Protein AF-A0A928VB49-F1 (afdb_monomer_lite)

Secondary structure (DSSP, 8-state):
------------S-HHHHHHHHHTT--HHHHHHHTTS-HHHHHHHHHH-PPP--HHHHHHHHHHHT--HHHHHHHTT--PPPHHHHHHHHHHHHS---

Foldseek 3Di:
DDDPDPPPPPVQELVLLVVLCVLLVHDLCRLCVQLVHHSVVSCCRGHRLDADPDPSSLVSSCVSSVHDSVSSCVSSPNDDDDPVRVVVVVVVVVDPDD

Structure (mmCIF, N/CA/C/O backbone):
data_AF-A0A928VB49-F1
#
_entry.id   AF-A0A928VB49-F1
#
loop_
_atom_site.group_PDB
_atom_site.id
_atom_site.type_symbol
_atom_site.label_atom_id
_atom_site.label_alt_id
_atom_site.label_comp_id
_atom_site.label_asym_id
_atom_site.label_entity_id
_atom_site.label_seq_id
_atom_site.pdbx_PDB_ins_code
_atom_site.Cartn_x
_atom_site.Cartn_y
_atom_site.Cartn_z
_atom_site.occupancy
_atom_site.B_iso_or_equiv
_atom_site.auth_seq_id
_atom_site.auth_comp_id
_atom_site.auth_asym_id
_atom_site.auth_atom_id
_atom_site.pdbx_PDB_model_num
ATOM 1 N N . MET A 1 1 ? 16.534 34.952 9.242 1.00 36.59 1 MET A N 1
ATOM 2 C CA . MET A 1 1 ? 15.329 34.420 8.575 1.00 36.59 1 MET A CA 1
ATOM 3 C C . MET A 1 1 ? 15.565 32.950 8.307 1.00 36.59 1 MET A C 1
ATOM 5 O O . MET A 1 1 ? 16.643 32.587 7.857 1.00 36.59 1 MET A O 1
ATOM 9 N N . SER A 1 2 ? 14.632 32.136 8.779 1.00 39.12 2 SER A N 1
ATOM 10 C CA . SER A 1 2 ? 14.822 30.737 9.142 1.00 39.12 2 SER A CA 1
ATOM 11 C C . SER A 1 2 ? 15.099 29.799 7.969 1.00 39.12 2 SER A C 1
ATOM 13 O O . SER A 1 2 ? 14.371 29.799 6.987 1.00 39.12 2 SER A O 1
ATOM 15 N N . GLY A 1 3 ? 16.100 28.940 8.177 1.00 36.16 3 GLY A N 1
ATOM 16 C CA . GLY A 1 3 ? 15.957 27.490 8.036 1.00 36.16 3 GLY A CA 1
ATOM 17 C C . GLY A 1 3 ? 15.809 26.938 6.626 1.00 36.16 3 GLY A C 1
ATOM 18 O O . GLY A 1 3 ? 14.716 26.565 6.217 1.00 36.16 3 GLY A O 1
ATOM 19 N N . ASN A 1 4 ? 16.941 26.748 5.952 1.00 46.50 4 ASN A N 1
ATOM 20 C CA . ASN A 1 4 ? 17.072 25.792 4.860 1.00 46.50 4 ASN A CA 1
ATOM 21 C C . ASN A 1 4 ? 16.953 24.367 5.450 1.00 46.50 4 ASN A C 1
ATOM 23 O O . ASN A 1 4 ? 17.943 23.782 5.893 1.00 46.50 4 ASN A O 1
ATOM 27 N N . MET A 1 5 ? 15.726 23.847 5.569 1.00 39.06 5 MET A N 1
ATOM 28 C CA . MET A 1 5 ? 15.460 22.486 6.046 1.00 39.06 5 MET A CA 1
ATOM 29 C C . MET A 1 5 ? 15.746 21.494 4.921 1.00 39.06 5 MET A C 1
ATOM 31 O O . MET A 1 5 ? 14.878 21.106 4.148 1.00 39.06 5 MET A O 1
ATOM 35 N N . AS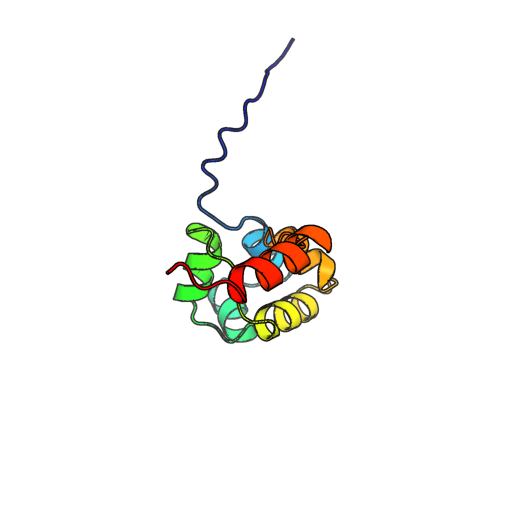N A 1 6 ? 17.012 21.096 4.850 1.00 41.16 6 ASN A N 1
ATOM 36 C CA . ASN A 1 6 ? 17.467 19.938 4.105 1.00 41.16 6 ASN A CA 1
ATOM 37 C C . ASN A 1 6 ? 16.838 18.693 4.762 1.00 41.16 6 ASN A C 1
ATOM 39 O O . ASN A 1 6 ? 17.318 18.225 5.799 1.00 41.16 6 ASN A O 1
ATOM 43 N N . SER A 1 7 ? 15.708 18.208 4.238 1.00 39.56 7 SER A N 1
ATOM 44 C CA . SER A 1 7 ? 15.035 17.014 4.752 1.00 39.56 7 SER A CA 1
ATOM 45 C C . SER A 1 7 ? 15.850 15.780 4.374 1.00 39.56 7 SER A C 1
ATOM 47 O O . SER A 1 7 ? 15.666 15.144 3.339 1.00 39.56 7 SER A O 1
ATOM 49 N N . ASN A 1 8 ? 16.793 15.475 5.261 1.00 37.66 8 ASN A N 1
ATOM 50 C CA . ASN A 1 8 ? 17.565 14.249 5.348 1.00 37.66 8 ASN A CA 1
ATOM 51 C C . ASN A 1 8 ? 16.608 13.037 5.330 1.00 37.66 8 ASN A C 1
ATOM 53 O O . ASN A 1 8 ? 16.153 12.564 6.370 1.00 37.66 8 ASN A O 1
ATOM 57 N N . THR A 1 9 ? 16.232 12.571 4.138 1.00 36.97 9 THR A N 1
ATOM 58 C CA . THR A 1 9 ? 15.197 11.551 3.912 1.00 36.97 9 THR A CA 1
ATOM 59 C C . THR A 1 9 ? 15.805 10.163 4.058 1.00 36.97 9 THR A C 1
ATOM 61 O O . THR A 1 9 ? 15.813 9.338 3.154 1.00 36.97 9 THR A O 1
ATOM 64 N N . SER A 1 10 ? 16.270 9.862 5.268 1.00 39.84 10 SER A N 1
ATOM 65 C CA . SER A 1 10 ? 16.370 8.476 5.734 1.00 39.84 10 SER A CA 1
ATOM 66 C C . SER A 1 10 ? 14.974 7.974 6.120 1.00 39.84 10 SER A C 1
ATOM 68 O O . SER A 1 10 ? 14.763 7.510 7.239 1.00 39.84 10 SER A O 1
ATOM 70 N N . ASN A 1 11 ? 13.994 8.115 5.222 1.00 48.28 11 ASN A N 1
ATOM 71 C CA . ASN A 1 11 ? 12.636 7.642 5.453 1.00 48.28 11 ASN A CA 1
ATOM 72 C C . ASN A 1 11 ? 12.628 6.149 5.135 1.00 48.28 11 ASN A C 1
ATOM 74 O O . ASN A 1 11 ? 12.361 5.724 4.017 1.00 48.28 11 ASN A O 1
ATOM 78 N N . ARG A 1 12 ? 13.061 5.339 6.104 1.00 53.88 12 ARG A N 1
ATOM 79 C CA . ARG A 1 12 ? 13.196 3.889 5.921 1.00 53.88 12 ARG A CA 1
ATOM 80 C C . ARG A 1 12 ? 11.848 3.192 5.709 1.00 53.88 12 ARG A C 1
ATOM 82 O O . ARG A 1 12 ? 11.861 2.011 5.422 1.00 53.88 12 ARG A O 1
ATOM 89 N N . GLY A 1 13 ? 10.719 3.895 5.811 1.00 59.47 13 GLY A N 1
ATOM 90 C CA . GLY A 1 13 ? 9.368 3.349 5.788 1.00 59.47 13 GLY A CA 1
ATOM 91 C C . GLY A 1 13 ? 8.418 4.027 4.799 1.00 59.47 13 GLY A C 1
ATOM 92 O O . GLY A 1 13 ? 8.662 5.144 4.351 1.00 59.47 13 GLY A O 1
ATOM 93 N N . ASN A 1 14 ? 7.316 3.353 4.463 1.00 76.75 14 ASN A N 1
ATOM 94 C CA . ASN A 1 14 ? 6.261 3.904 3.614 1.00 76.75 14 ASN A CA 1
ATOM 95 C C . ASN A 1 14 ? 5.255 4.708 4.461 1.00 76.75 14 ASN A C 1
ATOM 97 O O . ASN A 1 14 ? 4.254 4.169 4.942 1.00 76.75 14 ASN A O 1
ATOM 101 N N . GLU A 1 15 ? 5.532 5.999 4.669 1.00 81.69 15 GLU A N 1
ATOM 102 C CA . GLU A 1 15 ? 4.653 6.901 5.434 1.00 81.69 15 GLU A CA 1
ATOM 103 C C . GLU A 1 15 ? 3.235 6.987 4.852 1.00 81.69 15 GLU A C 1
ATOM 105 O O . GLU A 1 15 ? 2.273 7.121 5.610 1.00 81.69 15 GLU A O 1
ATOM 110 N N . GLY A 1 16 ? 3.077 6.817 3.534 1.00 85.69 16 GLY A N 1
ATOM 111 C CA . GLY A 1 16 ? 1.765 6.783 2.891 1.00 85.69 16 GLY A CA 1
ATOM 112 C C . GLY A 1 16 ? 0.908 5.602 3.343 1.00 85.69 16 GLY A C 1
ATOM 113 O O . GLY A 1 16 ? -0.273 5.780 3.628 1.00 85.69 16 GLY A O 1
ATOM 114 N N . LEU A 1 17 ? 1.491 4.409 3.508 1.00 87.88 17 LEU A N 1
ATOM 115 C CA . LEU A 1 17 ? 0.766 3.250 4.052 1.00 87.88 17 LEU A CA 1
ATOM 116 C C . LEU A 1 17 ? 0.338 3.451 5.504 1.00 87.88 17 LEU A C 1
ATOM 118 O O . LEU A 1 17 ? -0.758 3.038 5.891 1.00 87.88 17 LEU A O 1
ATOM 122 N N . LYS A 1 18 ? 1.188 4.103 6.303 1.00 89.75 18 LYS A N 1
ATOM 123 C CA . LYS A 1 18 ? 0.852 4.445 7.684 1.00 89.75 18 LYS A CA 1
ATOM 124 C C . LYS A 1 18 ? -0.344 5.402 7.729 1.00 89.75 18 LYS A C 1
ATOM 126 O O . LYS A 1 18 ? -1.287 5.134 8.472 1.00 89.75 18 LYS A O 1
ATOM 131 N N . ALA A 1 19 ? -0.322 6.456 6.911 1.00 89.12 19 ALA A N 1
ATOM 132 C CA . ALA A 1 19 ? -1.408 7.429 6.812 1.00 89.12 19 ALA A CA 1
ATOM 133 C C . ALA A 1 19 ? -2.724 6.771 6.368 1.00 89.12 19 ALA A C 1
ATOM 135 O O . ALA A 1 19 ? -3.734 6.914 7.049 1.00 89.12 19 ALA A O 1
ATOM 136 N N . LEU A 1 20 ? -2.693 5.954 5.308 1.00 90.81 20 LEU A N 1
ATOM 137 C CA . LEU A 1 20 ? -3.855 5.201 4.813 1.00 90.81 20 LEU A CA 1
ATOM 138 C C . LEU A 1 20 ? -4.519 4.363 5.912 1.00 90.81 20 LEU A C 1
ATOM 140 O O . LEU A 1 20 ? -5.738 4.364 6.067 1.00 90.81 20 LEU A O 1
ATOM 144 N N . ARG A 1 21 ? -3.711 3.655 6.704 1.00 92.56 21 ARG A N 1
ATOM 145 C CA . ARG A 1 21 ? -4.210 2.838 7.811 1.00 92.56 21 ARG A CA 1
ATOM 146 C C . ARG A 1 21 ? -4.834 3.686 8.924 1.00 92.56 21 ARG A C 1
ATOM 148 O O . ARG A 1 21 ? -5.857 3.291 9.483 1.00 92.56 21 ARG A O 1
ATOM 155 N N . GLU A 1 22 ? -4.194 4.793 9.289 1.00 91.62 22 GLU A N 1
ATOM 156 C CA . GLU A 1 22 ? -4.654 5.681 10.364 1.00 91.62 22 GLU A CA 1
ATOM 157 C C . GLU A 1 22 ? -5.939 6.420 9.980 1.00 91.62 22 GLU A C 1
ATOM 159 O O . GLU A 1 22 ? -6.857 6.483 10.794 1.00 91.62 22 GLU A O 1
ATOM 164 N N . GLU A 1 23 ? -6.061 6.864 8.728 1.00 89.12 23 GLU A N 1
ATOM 165 C CA . GLU A 1 23 ? -7.291 7.442 8.173 1.00 89.12 23 GLU A CA 1
ATOM 166 C C . GLU A 1 23 ? -8.454 6.441 8.162 1.00 89.12 23 GLU A C 1
ATOM 168 O O . GLU A 1 23 ? -9.591 6.812 8.445 1.00 89.12 23 GLU A O 1
ATOM 173 N N . ALA A 1 24 ? -8.175 5.158 7.910 1.00 90.00 24 ALA A N 1
ATOM 174 C CA . ALA A 1 24 ? -9.170 4.090 8.013 1.00 90.00 24 ALA A CA 1
ATOM 175 C C . ALA A 1 2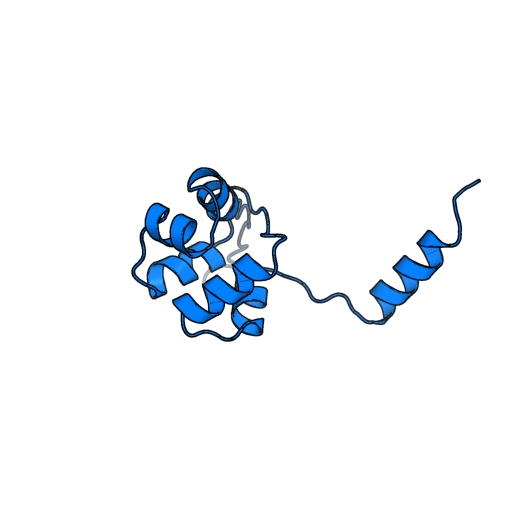4 ? -9.518 3.706 9.468 1.00 90.00 24 ALA A C 1
ATOM 177 O O . ALA A 1 24 ? -10.375 2.849 9.688 1.00 90.00 24 ALA A O 1
ATOM 178 N N . GLY A 1 25 ? -8.846 4.282 10.473 1.00 94.50 25 GLY A N 1
ATOM 179 C CA . GLY A 1 25 ? -9.057 3.951 11.885 1.00 94.50 25 GLY A CA 1
ATOM 180 C C . GLY A 1 25 ? -8.626 2.528 12.260 1.00 94.50 25 GLY A C 1
ATOM 181 O O . GLY A 1 25 ? -9.116 1.969 13.241 1.00 94.50 25 GLY A O 1
ATOM 182 N N . LEU A 1 26 ? -7.725 1.917 11.482 1.00 93.62 26 LEU A N 1
ATOM 183 C CA . LEU A 1 26 ? -7.317 0.524 11.653 1.00 93.62 26 LEU A CA 1
ATOM 184 C C . LEU A 1 26 ? -5.976 0.408 12.387 1.00 93.62 26 LEU A C 1
ATOM 186 O O . LEU A 1 26 ? -5.035 1.185 12.201 1.00 93.62 26 LEU A O 1
ATOM 190 N N . ASN A 1 27 ? -5.831 -0.640 13.194 1.00 93.00 27 ASN A N 1
ATOM 191 C CA . ASN A 1 27 ? -4.518 -1.057 13.675 1.00 93.00 27 ASN A CA 1
ATOM 192 C C . ASN A 1 27 ? -3.786 -1.909 12.616 1.00 93.00 27 ASN A C 1
ATOM 194 O O . ASN A 1 27 ? -4.376 -2.380 11.641 1.00 93.00 27 ASN A O 1
ATOM 198 N N . LYS A 1 28 ? -2.478 -2.128 12.804 1.00 91.44 28 LYS A N 1
ATOM 199 C CA . LYS A 1 28 ? -1.635 -2.854 11.832 1.00 91.44 28 LYS A CA 1
ATOM 200 C C . LYS A 1 28 ? -2.142 -4.271 11.540 1.00 91.44 28 LYS A C 1
ATOM 202 O O . LYS A 1 28 ? -2.067 -4.727 10.405 1.00 91.44 28 LYS A O 1
ATOM 207 N N . SER A 1 29 ? -2.669 -4.964 12.550 1.00 93.50 29 SER A N 1
ATOM 208 C CA . SER A 1 29 ? -3.183 -6.331 12.407 1.00 93.50 29 SER A CA 1
ATOM 209 C C . SER A 1 29 ? -4.480 -6.370 11.597 1.00 93.50 29 SER A C 1
ATOM 211 O O . SER A 1 29 ? -4.614 -7.197 10.696 1.00 93.50 29 SER A O 1
ATOM 213 N N . GLN A 1 30 ? -5.405 -5.447 11.870 1.00 94.44 30 GLN A N 1
ATOM 214 C CA . GLN A 1 30 ? -6.658 -5.315 11.126 1.00 94.44 30 GLN A CA 1
ATOM 215 C C . GLN A 1 30 ? -6.391 -4.996 9.657 1.00 94.44 30 GLN A C 1
ATOM 217 O O . GLN A 1 30 ? -6.942 -5.657 8.780 1.00 94.44 30 GLN A O 1
ATOM 222 N N . MET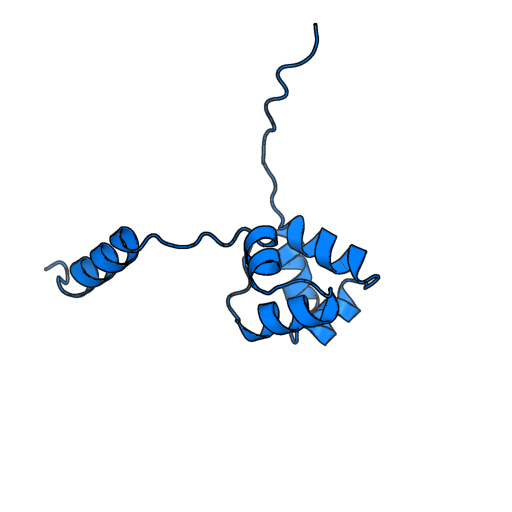 A 1 31 ? -5.499 -4.040 9.397 1.00 93.25 31 MET A N 1
ATOM 223 C CA . MET A 1 31 ? -5.145 -3.642 8.040 1.00 93.25 31 MET A CA 1
ATOM 224 C C . MET A 1 31 ? -4.464 -4.777 7.269 1.00 93.25 31 MET A C 1
ATOM 226 O O . MET A 1 31 ? -4.852 -5.076 6.141 1.00 93.25 31 MET A O 1
ATOM 230 N N . ALA A 1 32 ? -3.514 -5.482 7.892 1.00 93.56 32 ALA A N 1
ATOM 231 C CA . ALA A 1 32 ? -2.871 -6.652 7.295 1.00 93.56 32 ALA A CA 1
ATOM 232 C C . ALA A 1 32 ? -3.889 -7.749 6.938 1.00 93.56 32 ALA A C 1
ATOM 234 O O . ALA A 1 32 ? -3.901 -8.249 5.815 1.00 93.56 32 ALA A O 1
ATOM 235 N N . LYS A 1 33 ? -4.807 -8.066 7.863 1.00 94.81 33 LYS A N 1
ATOM 236 C CA . LYS A 1 33 ? -5.876 -9.045 7.628 1.00 94.81 33 LYS A CA 1
ATOM 237 C C . LYS A 1 33 ? -6.785 -8.626 6.471 1.00 94.81 33 LYS A C 1
ATOM 239 O O . LYS A 1 33 ? -7.117 -9.455 5.630 1.00 94.81 33 LYS A O 1
ATOM 244 N N . ALA A 1 34 ? -7.179 -7.355 6.421 1.00 93.00 34 ALA A N 1
ATOM 245 C CA . ALA A 1 34 ? -8.083 -6.840 5.397 1.00 93.00 34 ALA A CA 1
ATOM 246 C C . ALA A 1 34 ? -7.436 -6.805 4.000 1.00 93.00 34 ALA A C 1
ATOM 248 O O . ALA A 1 34 ? -8.103 -7.080 3.002 1.00 93.00 34 ALA A O 1
ATOM 249 N N . THR A 1 35 ? -6.127 -6.546 3.943 1.00 92.12 35 THR A N 1
ATOM 250 C CA . THR A 1 35 ? -5.316 -6.532 2.713 1.00 92.12 35 THR A CA 1
ATOM 251 C C . THR A 1 35 ? -4.748 -7.901 2.322 1.00 92.12 35 THR A C 1
ATOM 253 O O . THR A 1 35 ? -4.064 -8.007 1.310 1.00 92.12 35 THR A O 1
ATOM 256 N N . GLY A 1 36 ? -5.047 -8.959 3.086 1.00 91.25 36 GLY A N 1
ATOM 257 C CA . GLY A 1 36 ? -4.663 -10.334 2.751 1.00 91.25 36 GLY A CA 1
ATOM 258 C C . GLY A 1 36 ? -3.184 -10.664 2.976 1.00 91.25 36 GLY A C 1
ATOM 259 O O . GLY A 1 36 ? -2.698 -11.658 2.440 1.00 91.25 36 GLY A O 1
ATOM 260 N N . ILE A 1 37 ? -2.459 -9.868 3.769 1.00 91.69 37 ILE A N 1
ATOM 261 C CA . ILE A 1 37 ? -1.037 -10.090 4.067 1.00 91.69 37 ILE A CA 1
ATOM 262 C C . ILE A 1 37 ? -0.802 -10.369 5.554 1.00 91.69 37 ILE A C 1
ATOM 264 O O . ILE A 1 37 ? -1.641 -10.112 6.416 1.00 91.69 37 ILE A O 1
ATOM 268 N N . SER A 1 38 ? 0.380 -10.890 5.891 1.00 92.06 38 SER A N 1
ATOM 269 C CA . SER A 1 38 ? 0.755 -11.062 7.298 1.00 92.06 38 SER A CA 1
ATOM 270 C C . SER A 1 38 ? 1.037 -9.713 7.972 1.00 92.06 38 SER A C 1
ATOM 272 O O . SER A 1 38 ? 1.557 -8.787 7.349 1.00 92.06 38 SER A O 1
ATOM 274 N N . ALA A 1 39 ? 0.783 -9.616 9.281 1.00 90.44 39 ALA A N 1
ATOM 275 C CA . ALA A 1 39 ? 1.124 -8.423 10.067 1.00 90.44 39 ALA A CA 1
ATOM 276 C C . ALA A 1 39 ? 2.623 -8.075 9.991 1.00 90.44 39 ALA A C 1
ATOM 278 O O . ALA A 1 39 ? 2.991 -6.902 9.973 1.00 90.44 39 ALA A O 1
ATOM 279 N N . ARG A 1 40 ? 3.488 -9.095 9.875 1.00 90.56 40 ARG A N 1
ATOM 280 C CA . ARG A 1 40 ? 4.927 -8.915 9.648 1.00 90.56 40 ARG A CA 1
ATOM 281 C C . ARG A 1 40 ? 5.202 -8.239 8.305 1.00 90.56 40 ARG A C 1
ATOM 283 O O . ARG A 1 40 ? 6.015 -7.328 8.255 1.00 90.56 40 ARG A O 1
ATOM 290 N N . MET A 1 41 ? 4.528 -8.663 7.235 1.00 88.81 41 MET A N 1
ATOM 291 C CA . MET A 1 41 ? 4.676 -8.055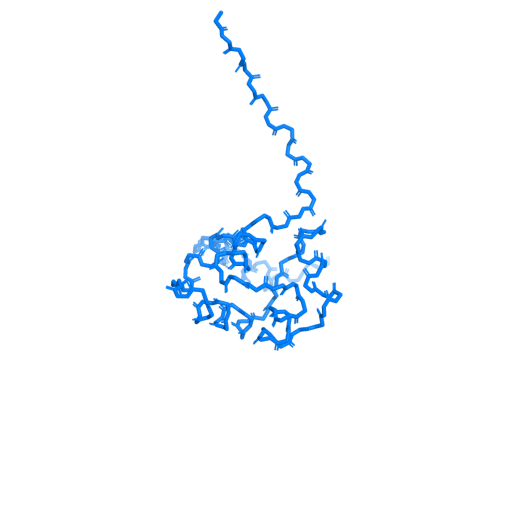 5.909 1.00 88.81 41 MET A CA 1
ATOM 292 C C . MET A 1 41 ? 4.195 -6.600 5.908 1.00 88.81 41 MET A C 1
ATOM 294 O O . MET A 1 41 ? 4.904 -5.731 5.412 1.00 88.81 41 MET A O 1
ATOM 298 N N . TRP A 1 42 ? 3.061 -6.315 6.558 1.00 90.00 42 TRP A N 1
ATOM 299 C CA . TRP A 1 42 ? 2.581 -4.941 6.746 1.00 90.00 42 TRP A CA 1
ATOM 300 C C . TRP A 1 42 ? 3.616 -4.066 7.466 1.00 90.00 42 TRP A C 1
ATOM 302 O O . TRP A 1 42 ? 3.942 -2.972 7.013 1.00 90.00 42 TRP A O 1
ATOM 312 N N . GLN A 1 43 ? 4.192 -4.572 8.562 1.00 87.62 43 GLN A N 1
ATOM 313 C CA . GLN A 1 43 ? 5.243 -3.871 9.298 1.00 87.62 43 GLN A CA 1
ATOM 314 C C . GLN A 1 43 ? 6.481 -3.605 8.430 1.00 87.62 43 GLN A C 1
ATOM 316 O O . GLN A 1 43 ? 7.070 -2.534 8.545 1.00 87.62 43 GLN A O 1
ATOM 321 N N . ARG A 1 44 ? 6.865 -4.541 7.551 1.00 87.38 44 ARG A N 1
ATOM 322 C CA . ARG A 1 44 ? 7.958 -4.327 6.591 1.00 87.38 44 ARG A CA 1
ATOM 323 C C . ARG A 1 44 ? 7.640 -3.224 5.596 1.00 87.38 44 ARG A C 1
ATOM 325 O O . ARG A 1 44 ? 8.500 -2.398 5.327 1.00 87.38 44 ARG A O 1
ATOM 332 N N . TYR A 1 45 ? 6.421 -3.173 5.076 1.00 87.81 45 TYR A N 1
ATOM 333 C CA . TYR A 1 45 ? 6.035 -2.101 4.162 1.00 87.81 45 TYR A CA 1
ATOM 334 C C . TYR A 1 45 ? 6.077 -0.731 4.849 1.00 87.81 45 TYR A C 1
ATOM 336 O O . TYR A 1 45 ? 6.692 0.199 4.333 1.00 87.81 45 TYR A O 1
ATOM 344 N N . GLU A 1 46 ? 5.519 -0.618 6.056 1.00 85.06 46 GLU A N 1
ATOM 345 C CA . GLU A 1 46 ? 5.549 0.638 6.815 1.00 85.06 46 GLU A CA 1
ATOM 346 C C . GLU A 1 46 ? 6.955 1.055 7.270 1.00 85.06 46 GLU A C 1
ATOM 348 O O . GLU A 1 46 ? 7.178 2.251 7.392 1.00 85.06 46 GLU A O 1
ATOM 353 N N . ASN A 1 47 ? 7.885 0.126 7.536 1.00 81.62 47 ASN A N 1
ATOM 354 C CA . ASN A 1 47 ? 9.155 0.433 8.221 1.00 81.62 47 ASN A CA 1
ATOM 355 C C . ASN A 1 47 ? 10.434 0.200 7.404 1.00 81.62 47 ASN A C 1
ATOM 357 O O . ASN A 1 47 ? 11.484 0.693 7.813 1.00 81.62 47 ASN A O 1
ATOM 361 N N . GLU A 1 48 ? 10.376 -0.611 6.345 1.00 78.69 48 GLU A N 1
ATOM 362 C CA . GLU A 1 48 ? 11.533 -1.015 5.524 1.00 78.69 48 GLU A CA 1
ATOM 363 C C . GLU A 1 48 ? 11.432 -0.495 4.074 1.00 78.69 48 GLU A C 1
ATOM 365 O O . GLU A 1 48 ? 12.303 -0.782 3.255 1.00 78.69 48 GLU A O 1
ATOM 370 N N . GLY A 1 49 ? 10.371 0.254 3.737 1.00 68.69 49 GLY A N 1
ATOM 371 C CA . GLY A 1 49 ? 10.237 0.954 2.453 1.00 68.69 49 GLY A CA 1
ATOM 372 C C . GLY A 1 49 ? 9.983 0.021 1.268 1.00 68.69 49 GLY A C 1
ATOM 373 O O . GLY A 1 49 ? 10.078 0.428 0.112 1.00 68.69 49 GLY A O 1
ATOM 374 N N . ARG A 1 50 ? 9.661 -1.247 1.540 1.00 73.94 50 ARG A N 1
ATOM 375 C CA . ARG A 1 50 ? 9.333 -2.235 0.513 1.00 73.94 50 ARG A CA 1
ATOM 376 C C . ARG A 1 50 ? 7.930 -1.958 -0.024 1.00 73.94 50 ARG A C 1
ATOM 378 O O . ARG A 1 50 ? 6.999 -1.783 0.762 1.00 73.94 50 ARG A O 1
ATOM 385 N N . MET A 1 51 ? 7.775 -1.943 -1.345 1.00 75.62 51 MET A N 1
ATOM 386 C CA . MET A 1 51 ? 6.462 -1.761 -1.957 1.00 75.62 51 MET A CA 1
ATOM 387 C C . MET A 1 51 ? 5.678 -3.083 -2.016 1.00 75.62 51 MET A C 1
ATOM 389 O O . MET A 1 51 ? 6.274 -4.150 -2.195 1.00 75.62 51 MET A O 1
ATOM 393 N N . PRO A 1 52 ? 4.346 -3.035 -1.868 1.00 81.06 52 PRO A N 1
ATOM 394 C CA . PRO A 1 52 ? 3.477 -4.141 -2.240 1.00 81.06 52 PRO A CA 1
ATOM 395 C C . PRO A 1 52 ? 3.548 -4.395 -3.748 1.00 81.06 52 PRO A C 1
ATOM 397 O O . PRO A 1 52 ? 3.397 -3.472 -4.540 1.00 81.06 52 PRO A O 1
ATOM 400 N N . GLU A 1 53 ? 3.732 -5.654 -4.143 1.00 80.44 53 GLU A N 1
ATOM 401 C CA . GLU A 1 53 ? 3.757 -6.070 -5.558 1.00 80.44 53 GLU A CA 1
ATOM 402 C C . GLU A 1 53 ? 2.376 -6.536 -6.055 1.00 80.44 53 GLU A C 1
ATOM 404 O O . GLU A 1 53 ? 2.149 -6.690 -7.251 1.00 80.44 53 GLU A O 1
ATOM 409 N N . SER A 1 54 ? 1.433 -6.774 -5.139 1.00 88.31 54 SER A N 1
ATOM 410 C CA . SER A 1 54 ? 0.113 -7.314 -5.468 1.00 88.31 54 SER A CA 1
ATOM 411 C C . SER A 1 54 ? -0.891 -6.208 -5.788 1.00 88.31 54 SER A C 1
ATOM 413 O O . SER A 1 54 ? -1.163 -5.346 -4.951 1.00 88.31 54 SER A O 1
ATOM 415 N N . ILE A 1 55 ? -1.531 -6.292 -6.956 1.00 89.44 55 ILE A N 1
ATOM 416 C CA . ILE A 1 55 ? -2.661 -5.422 -7.306 1.00 89.44 55 ILE A CA 1
ATOM 417 C C . ILE A 1 55 ? -3.848 -5.606 -6.347 1.00 89.44 55 ILE A C 1
ATOM 419 O O . ILE A 1 55 ? -4.516 -4.634 -6.007 1.00 89.44 55 ILE A O 1
ATOM 423 N N . ASP A 1 56 ? -4.072 -6.821 -5.833 1.00 93.00 56 ASP A N 1
ATOM 424 C CA . ASP A 1 56 ? -5.149 -7.107 -4.873 1.00 93.00 56 ASP A CA 1
ATOM 425 C C . ASP A 1 56 ? -4.962 -6.315 -3.567 1.00 93.00 56 ASP A C 1
ATOM 427 O O . ASP A 1 56 ? -5.920 -5.768 -3.022 1.00 93.00 56 ASP A O 1
ATOM 431 N N . PHE A 1 57 ? -3.712 -6.148 -3.115 1.00 92.69 57 PHE A N 1
ATOM 432 C CA . PHE A 1 57 ? -3.393 -5.294 -1.967 1.00 92.69 57 PHE A CA 1
ATOM 433 C C . PHE A 1 57 ? -3.820 -3.840 -2.213 1.00 92.69 57 PHE A C 1
ATOM 435 O O . PHE A 1 57 ? -4.439 -3.216 -1.345 1.00 92.69 57 PHE A O 1
ATOM 442 N N . VAL A 1 58 ? -3.494 -3.299 -3.391 1.00 93.19 58 VAL A N 1
ATOM 443 C CA . VAL A 1 58 ? -3.801 -1.909 -3.760 1.00 93.19 58 VAL A CA 1
ATOM 444 C C . VAL A 1 58 ? -5.312 -1.704 -3.833 1.00 93.19 58 VAL A C 1
ATOM 446 O O . VAL A 1 58 ? -5.830 -0.764 -3.232 1.00 93.19 58 VAL A O 1
ATOM 449 N N . LEU A 1 59 ? -6.031 -2.618 -4.491 1.00 95.44 59 LEU A N 1
ATOM 450 C CA . LEU A 1 59 ? -7.488 -2.559 -4.625 1.00 95.44 59 LEU A CA 1
ATOM 451 C C . LEU A 1 59 ? -8.194 -2.622 -3.266 1.00 95.44 59 LEU A C 1
ATOM 453 O O . LEU A 1 59 ? -9.068 -1.803 -2.983 1.00 95.44 59 LEU A O 1
ATOM 457 N N . ARG A 1 60 ? -7.789 -3.546 -2.388 1.00 95.06 60 ARG A N 1
ATOM 458 C CA . ARG A 1 60 ? -8.346 -3.649 -1.029 1.00 95.06 60 ARG A CA 1
ATOM 459 C C . ARG A 1 60 ? -8.084 -2.389 -0.216 1.00 95.06 60 ARG A C 1
ATOM 461 O O . ARG A 1 60 ? -8.981 -1.911 0.470 1.00 95.06 60 ARG A O 1
ATOM 468 N N . THR A 1 61 ? -6.877 -1.836 -0.312 1.00 93.44 61 THR A N 1
ATOM 469 C CA . THR A 1 61 ? -6.504 -0.598 0.383 1.00 93.44 61 THR A CA 1
ATOM 470 C C . THR A 1 61 ? -7.345 0.583 -0.100 1.00 93.44 61 THR A C 1
ATOM 472 O O . THR A 1 61 ? -7.851 1.339 0.726 1.00 93.44 61 THR A O 1
ATOM 475 N N . ALA A 1 62 ? -7.561 0.711 -1.411 1.00 95.00 62 ALA A N 1
ATOM 476 C CA . ALA A 1 62 ? -8.419 1.741 -1.995 1.00 95.00 62 ALA A CA 1
ATOM 477 C C . ALA A 1 62 ? -9.853 1.658 -1.445 1.00 95.00 62 ALA A C 1
ATOM 479 O O . ALA A 1 62 ? -10.370 2.637 -0.912 1.00 95.00 62 ALA A O 1
ATOM 480 N N . VAL A 1 63 ? -10.452 0.462 -1.458 1.00 95.31 63 VAL A N 1
ATOM 481 C CA . VAL A 1 63 ? -11.806 0.236 -0.923 1.00 95.31 63 VAL A CA 1
ATOM 482 C C . VAL A 1 63 ? -11.890 0.540 0.577 1.00 95.31 63 VAL A C 1
ATOM 484 O O . VAL A 1 63 ? -12.821 1.213 1.008 1.00 95.31 63 VAL A O 1
ATOM 487 N N . LEU A 1 64 ? -10.921 0.083 1.377 1.00 94.06 64 LEU A N 1
ATOM 488 C CA . LEU A 1 64 ? -10.910 0.290 2.834 1.00 94.06 64 LEU A CA 1
ATOM 489 C C . LEU A 1 64 ? -10.759 1.759 3.235 1.00 94.06 64 LEU A C 1
ATOM 491 O O . LEU A 1 64 ? -11.270 2.163 4.275 1.00 94.06 6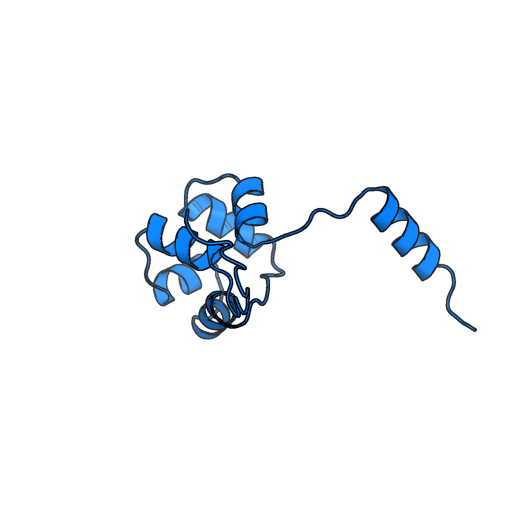4 LEU A O 1
ATOM 495 N N . THR A 1 65 ? -10.033 2.537 2.435 1.00 92.12 65 THR A N 1
ATOM 496 C CA . THR A 1 65 ? -9.709 3.941 2.731 1.00 92.12 65 THR A CA 1
ATOM 497 C C . THR A 1 65 ? -10.623 4.929 2.013 1.00 92.12 65 THR A C 1
ATOM 499 O O . THR A 1 65 ? -10.513 6.132 2.234 1.00 92.12 65 THR A O 1
ATOM 502 N N . GLY A 1 66 ? -11.517 4.444 1.144 1.00 93.25 66 GLY A N 1
ATOM 503 C CA . GLY A 1 66 ? -12.381 5.286 0.317 1.00 93.25 66 GLY A CA 1
ATOM 504 C C . GLY A 1 66 ? -11.628 6.130 -0.717 1.00 93.25 66 GLY A C 1
ATOM 505 O O . GLY A 1 66 ? -12.195 7.088 -1.237 1.00 93.25 66 GLY A O 1
ATOM 506 N N . LYS A 1 67 ? -10.362 5.805 -1.007 1.00 93.94 67 LYS A N 1
ATOM 507 C CA . LYS A 1 67 ? -9.529 6.511 -1.989 1.00 93.94 67 LYS A CA 1
ATOM 508 C C . LYS A 1 67 ? -9.562 5.825 -3.346 1.00 93.94 67 LYS A C 1
ATOM 510 O O . LYS A 1 67 ? -9.853 4.635 -3.460 1.00 93.94 67 LYS A O 1
ATOM 515 N N . SER A 1 68 ? -9.200 6.565 -4.386 1.00 95.94 68 SER A N 1
ATOM 516 C CA . SER A 1 68 ? -8.963 5.978 -5.702 1.00 95.94 68 SER A CA 1
ATOM 517 C C . SER A 1 68 ? -7.689 5.122 -5.719 1.00 95.94 68 SER A C 1
ATOM 519 O O . SER A 1 68 ? -6.760 5.316 -4.933 1.00 95.94 68 SER A O 1
ATOM 521 N N . VAL A 1 69 ? -7.619 4.181 -6.664 1.00 94.62 69 VAL A N 1
ATOM 522 C CA . VAL A 1 69 ? -6.423 3.348 -6.887 1.00 94.62 69 VAL A CA 1
ATOM 523 C C . VAL A 1 69 ? -5.189 4.210 -7.176 1.00 94.62 69 VAL A C 1
ATOM 525 O O . VAL A 1 69 ? -4.118 3.939 -6.641 1.00 94.62 69 VAL A O 1
ATOM 528 N N . ASP A 1 70 ? -5.346 5.271 -7.971 1.00 93.00 70 ASP A N 1
ATOM 529 C CA . ASP A 1 70 ? -4.258 6.192 -8.319 1.00 93.00 70 ASP A CA 1
ATOM 530 C C . ASP A 1 70 ? -3.706 6.934 -7.091 1.00 93.00 70 ASP A C 1
ATOM 532 O O . ASP A 1 70 ? -2.493 7.041 -6.919 1.00 93.00 70 ASP A O 1
ATOM 536 N N . GLU A 1 71 ? -4.575 7.389 -6.185 1.00 91.25 71 GLU A N 1
ATOM 537 C CA . GLU A 1 71 ? -4.139 8.015 -4.933 1.00 91.25 71 GLU A CA 1
ATOM 538 C C . GLU A 1 71 ? -3.369 7.043 -4.041 1.00 91.25 71 GLU A C 1
ATOM 540 O O . GLU A 1 71 ? -2.336 7.416 -3.486 1.00 91.25 71 GLU A O 1
ATOM 545 N N . VAL A 1 72 ? -3.826 5.791 -3.925 1.00 92.06 72 VAL A N 1
ATOM 546 C CA . VAL A 1 72 ? -3.097 4.764 -3.166 1.00 92.06 72 VAL A CA 1
ATOM 547 C C . VAL A 1 72 ? -1.720 4.526 -3.782 1.00 92.06 72 VAL A C 1
ATOM 549 O O . VAL A 1 72 ? -0.733 4.544 -3.053 1.00 92.06 72 VAL A O 1
ATOM 552 N N . LEU A 1 73 ? -1.627 4.369 -5.107 1.00 90.25 73 LEU A N 1
ATOM 553 C CA . LEU A 1 73 ? -0.355 4.183 -5.816 1.00 90.25 73 LEU A CA 1
ATOM 554 C C . LEU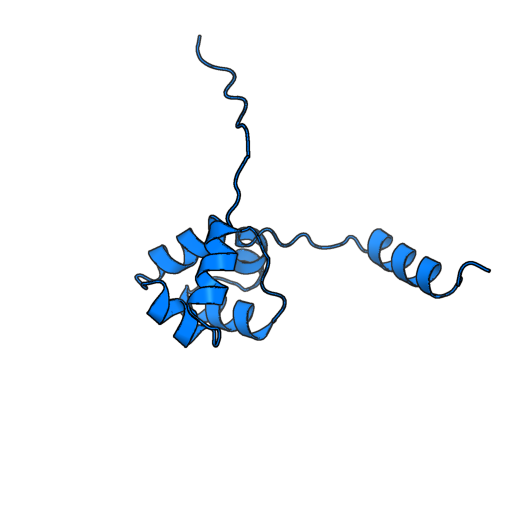 A 1 73 ? 0.616 5.349 -5.571 1.00 90.25 73 LEU A C 1
ATOM 556 O O . LEU A 1 73 ? 1.783 5.126 -5.245 1.00 90.25 73 LEU A O 1
ATOM 560 N N . LYS A 1 74 ? 0.128 6.590 -5.641 1.00 88.00 74 LYS A N 1
ATOM 561 C CA . LYS A 1 74 ? 0.923 7.788 -5.331 1.00 88.00 74 LYS A CA 1
ATOM 562 C C . LYS A 1 74 ? 1.411 7.794 -3.884 1.00 88.00 74 LYS A C 1
ATOM 564 O O . LYS A 1 74 ? 2.588 8.049 -3.642 1.00 88.00 74 LYS A O 1
ATOM 569 N N . LEU A 1 75 ? 0.531 7.486 -2.929 1.00 86.88 75 LEU A N 1
ATOM 570 C CA . LEU A 1 75 ? 0.861 7.467 -1.501 1.00 86.88 75 LEU A CA 1
ATOM 571 C C . LEU A 1 75 ? 1.899 6.398 -1.162 1.00 86.88 75 LEU A C 1
ATOM 573 O O . LEU A 1 75 ? 2.786 6.655 -0.355 1.00 86.88 75 LEU A O 1
ATOM 577 N N . ILE A 1 76 ? 1.837 5.227 -1.801 1.00 85.94 76 ILE A N 1
ATOM 578 C CA . ILE A 1 76 ? 2.835 4.176 -1.578 1.00 85.94 76 ILE A CA 1
ATOM 579 C C . ILE A 1 76 ? 4.161 4.429 -2.306 1.00 85.94 76 ILE A C 1
ATOM 581 O O . ILE A 1 76 ? 5.078 3.623 -2.160 1.00 85.94 76 ILE A O 1
ATOM 585 N N . GLY A 1 77 ? 4.280 5.531 -3.054 1.00 84.69 77 GLY A N 1
ATOM 586 C CA . GLY A 1 77 ? 5.495 5.909 -3.773 1.00 84.69 77 GLY A CA 1
ATOM 587 C C . GLY A 1 77 ? 5.683 5.189 -5.108 1.00 84.69 77 GLY A C 1
ATOM 588 O O . GLY A 1 77 ? 6.798 5.180 -5.636 1.00 84.69 77 GLY A O 1
ATOM 589 N N . PHE A 1 78 ? 4.622 4.596 -5.665 1.00 86.38 78 PHE A N 1
ATOM 590 C CA . PHE A 1 78 ? 4.679 3.986 -6.987 1.00 86.38 78 PHE A CA 1
ATOM 591 C C . PHE A 1 78 ? 4.966 5.060 -8.042 1.00 86.38 78 PHE A C 1
ATOM 593 O O . PHE A 1 78 ? 4.313 6.105 -8.089 1.00 86.38 78 PHE A O 1
ATOM 600 N N . LYS A 1 79 ? 5.953 4.799 -8.901 1.00 85.94 79 LYS A N 1
ATOM 601 C CA . LYS A 1 79 ? 6.317 5.683 -10.008 1.00 85.94 79 LYS A CA 1
ATOM 602 C C . LYS A 1 79 ? 5.840 5.057 -11.304 1.00 85.94 79 LYS A C 1
ATOM 604 O O . LYS A 1 79 ? 6.276 3.963 -11.649 1.00 85.94 79 LYS A O 1
ATOM 609 N N . TYR A 1 80 ? 4.969 5.763 -12.014 1.00 85.94 80 TYR A N 1
ATOM 610 C CA . TYR A 1 80 ? 4.564 5.353 -13.350 1.00 85.94 80 TYR A CA 1
ATOM 611 C C . TYR A 1 80 ? 5.780 5.388 -14.280 1.00 85.94 80 TYR A C 1
ATOM 613 O O . TYR A 1 80 ? 6.409 6.447 -14.388 1.00 85.94 80 TYR A O 1
ATOM 621 N N . PRO A 1 81 ? 6.127 4.270 -14.938 1.00 89.56 81 PRO A N 1
ATOM 622 C CA . PRO A 1 81 ? 7.130 4.309 -15.984 1.00 89.56 81 PRO A CA 1
ATOM 623 C C . PRO A 1 81 ? 6.598 5.138 -17.156 1.00 89.56 81 PRO A C 1
ATOM 625 O O . PRO A 1 81 ? 5.402 5.112 -17.466 1.00 89.56 81 PRO A O 1
ATOM 628 N N . SER A 1 82 ? 7.482 5.891 -17.807 1.00 93.69 82 SER A N 1
ATOM 629 C CA . SER A 1 82 ? 7.129 6.562 -19.055 1.00 93.69 82 SER A CA 1
ATOM 630 C C . SER A 1 82 ? 6.985 5.536 -20.178 1.00 93.69 82 SER A C 1
ATOM 632 O O . SER A 1 82 ? 7.539 4.434 -20.125 1.00 93.69 82 SER A O 1
ATOM 634 N N . ARG A 1 83 ? 6.250 5.904 -21.230 1.00 94.12 83 ARG A N 1
ATOM 635 C CA . ARG A 1 83 ? 6.113 5.050 -22.413 1.00 94.12 83 ARG A CA 1
ATOM 636 C C . ARG A 1 83 ? 7.480 4.740 -23.026 1.00 94.12 83 ARG A C 1
ATOM 638 O O . ARG A 1 83 ? 7.717 3.613 -23.434 1.00 94.12 83 ARG A O 1
ATOM 645 N N . GLU A 1 84 ? 8.370 5.724 -23.071 1.00 96.00 84 GLU A N 1
ATOM 646 C CA . GLU A 1 84 ? 9.726 5.584 -23.605 1.00 96.00 84 GLU A CA 1
ATOM 647 C C . GLU A 1 84 ? 10.565 4.611 -22.769 1.00 96.00 84 GLU A C 1
ATOM 649 O O . GLU A 1 84 ? 11.252 3.769 -23.339 1.00 96.00 84 GLU A O 1
ATOM 654 N N . GLN A 1 85 ? 10.466 4.676 -21.435 1.00 93.31 85 GLN A N 1
ATOM 655 C CA . GLN A 1 85 ? 11.165 3.746 -20.539 1.00 93.31 85 GLN A CA 1
ATOM 656 C C . GLN A 1 85 ? 10.746 2.297 -20.802 1.00 93.31 85 GLN A C 1
ATOM 658 O O . GLN A 1 85 ? 11.603 1.436 -20.972 1.00 93.31 85 GLN A O 1
ATOM 663 N N . LEU A 1 86 ? 9.438 2.049 -20.919 1.00 94.00 86 LEU A N 1
ATOM 664 C CA . LEU A 1 86 ? 8.918 0.712 -21.214 1.00 94.00 86 LEU A CA 1
ATOM 665 C C . LEU A 1 86 ? 9.378 0.195 -22.580 1.00 94.00 86 LEU A C 1
ATOM 667 O O . LEU A 1 86 ? 9.708 -0.978 -22.716 1.00 94.00 86 LEU A O 1
ATOM 671 N N . LEU A 1 87 ? 9.412 1.059 -23.598 1.00 94.56 87 LEU A N 1
ATOM 672 C CA . LEU A 1 87 ? 9.881 0.669 -24.929 1.00 94.56 87 LEU A CA 1
ATOM 673 C C . LEU A 1 87 ? 11.373 0.304 -24.924 1.00 94.56 87 LEU A C 1
ATOM 675 O O . LEU A 1 87 ? 11.747 -0.681 -25.555 1.00 94.56 87 LEU A O 1
ATOM 679 N N . GLN A 1 88 ? 12.201 1.036 -24.175 1.00 93.12 88 GLN A N 1
ATOM 680 C CA . GLN A 1 88 ? 13.628 0.730 -24.049 1.00 93.12 88 GLN A CA 1
ATOM 681 C C . GLN A 1 88 ? 13.881 -0.598 -23.318 1.00 93.12 88 GLN A C 1
ATOM 683 O O . GLN A 1 88 ? 14.795 -1.338 -23.676 1.00 93.12 88 GLN A O 1
ATOM 688 N N . GLU A 1 89 ? 13.085 -0.915 -22.293 1.00 91.75 89 GLU A N 1
ATOM 689 C CA . GLU A 1 89 ? 13.172 -2.194 -21.574 1.00 91.75 89 GLU A CA 1
ATOM 690 C C . GLU A 1 89 ? 12.870 -3.391 -22.485 1.00 91.75 89 GLU A C 1
ATOM 692 O O . GLU A 1 89 ? 13.568 -4.403 -22.407 1.00 91.75 89 GLU A O 1
ATOM 697 N N . ILE A 1 90 ? 11.873 -3.262 -23.367 1.00 93.19 90 ILE A N 1
ATOM 698 C CA . ILE A 1 90 ? 11.518 -4.293 -24.354 1.00 93.19 90 ILE A CA 1
ATOM 699 C C . ILE A 1 90 ? 12.675 -4.517 -25.332 1.00 93.19 90 ILE A C 1
ATOM 701 O O . ILE A 1 90 ? 13.089 -5.656 -25.529 1.00 93.19 90 ILE A O 1
ATOM 705 N N . GLU A 1 91 ? 13.235 -3.440 -25.888 1.00 91.50 91 GLU A N 1
ATOM 706 C CA . GLU A 1 91 ? 14.361 -3.518 -26.828 1.00 91.50 91 GLU A CA 1
ATOM 707 C C . GLU A 1 91 ? 15.577 -4.219 -26.197 1.00 91.50 91 GLU A C 1
ATOM 709 O O . GLU A 1 91 ? 16.146 -5.137 -26.784 1.00 91.50 91 GLU A O 1
ATOM 714 N N . ASN A 1 92 ? 15.924 -3.859 -24.957 1.00 87.81 92 ASN A N 1
ATOM 715 C CA . ASN A 1 92 ? 17.050 -4.460 -24.239 1.00 87.81 92 ASN A CA 1
ATOM 716 C C . ASN A 1 92 ? 16.841 -5.954 -23.923 1.00 87.81 92 ASN A C 1
ATOM 718 O O . ASN A 1 92 ? 17.815 -6.702 -23.834 1.00 87.81 92 ASN A O 1
ATOM 722 N N . ALA A 1 93 ? 15.595 -6.397 -23.723 1.00 85.00 93 ALA A N 1
ATOM 723 C CA . ALA A 1 93 ? 15.269 -7.798 -23.452 1.00 85.00 93 ALA A CA 1
ATOM 724 C C . ALA A 1 93 ? 15.395 -8.693 -24.698 1.00 85.00 93 ALA A C 1
ATOM 726 O O . ALA A 1 93 ? 15.647 -9.892 -24.569 1.00 85.00 93 ALA A O 1
ATOM 727 N N . GLU A 1 94 ? 15.240 -8.123 -25.895 1.00 79.19 94 GLU A N 1
ATOM 728 C CA . GLU A 1 94 ? 15.356 -8.836 -27.174 1.00 79.19 94 GLU A CA 1
ATOM 729 C C . GLU A 1 94 ? 16.812 -8.983 -27.651 1.00 79.19 94 GLU A C 1
ATOM 731 O O . GLU A 1 94 ? 17.103 -9.837 -28.491 1.00 79.19 94 GLU A O 1
ATOM 736 N N . THR A 1 95 ? 17.747 -8.219 -27.079 1.00 68.88 95 THR A N 1
ATOM 737 C CA . THR A 1 95 ? 19.191 -8.326 -27.332 1.00 68.88 95 THR A CA 1
ATOM 738 C C . THR A 1 95 ? 19.908 -8.998 -26.153 1.00 68.88 95 THR A C 1
ATOM 740 O O . THR A 1 95 ? 20.471 -8.299 -25.307 1.00 68.88 95 THR A O 1
ATOM 743 N N . PRO A 1 96 ? 19.920 -10.341 -26.036 1.00 61.69 96 PRO A N 1
ATOM 744 C CA . PRO A 1 96 ? 20.714 -10.994 -25.005 1.00 61.69 96 PRO A CA 1
ATOM 745 C C . PRO A 1 96 ? 22.198 -10.713 -25.266 1.00 61.69 96 PRO A C 1
ATOM 747 O O . PRO A 1 96 ? 22.726 -11.026 -26.335 1.00 61.69 96 PRO A O 1
ATOM 750 N N . THR A 1 97 ? 22.863 -10.106 -24.285 1.00 60.25 97 THR A N 1
ATOM 751 C CA . THR A 1 97 ? 24.312 -9.897 -24.261 1.00 60.25 97 THR A CA 1
ATOM 752 C C . THR A 1 97 ? 25.012 -11.222 -24.577 1.00 60.25 97 THR A C 1
ATOM 754 O O . THR A 1 97 ? 24.812 -12.205 -23.862 1.00 60.25 97 THR A O 1
ATOM 757 N N . THR A 1 98 ? 25.764 -11.261 -25.681 1.00 54.53 98 THR A N 1
ATOM 758 C CA . THR A 1 98 ? 26.599 -12.409 -26.075 1.00 54.53 98 THR A CA 1
ATOM 759 C C . THR A 1 98 ? 27.842 -12.493 -25.201 1.00 54.53 98 THR A C 1
ATOM 761 O O . THR A 1 98 ? 28.382 -11.417 -24.855 1.00 54.53 98 THR A O 1
#

Radius of gyration: 17.28 Å; chains: 1; bounding box: 39×47×41 Å

pLDDT: mean 82.21, std 17.4, range [36.16, 96.0]

Sequence (98 aa):
MSGNMNSNTSNRGNEGLKALREEAGLNKSQMAKATGISARMWQRYENEGRMPESIDFVLRTAVLTGKSVDEVLKLIGFKYPSREQLLQEIENAETPTT